Protein AF-A0A098CIS7-F1 (afdb_monomer)

Secondary structure (DSSP, 8-state):
-HHHHHH-GGGGGGS--PPPHHHHHHHHHHHHHHHHHT--GGG---EEEES-SHHHHHHT-TTSEETTEES-SEEEEHHHHHHHHHHTT--GGGSPP---S-STTT---HHHHGGGSTTHHHHHHHHHHHHHHHSSPPSSS--GGG-SS-SS----EEEETTTEEE-

pLDDT: mean 80.03, std 13.07, range [48.47, 96.31]

Sequence (167 aa):
VDFAEKHYPDILPMVSSTRSPQQCLGALAKTYLPEKMQLDPAKIRVISIMPCTAKKQEAARAELGRDGVPDVDVVLTIREFARLLRREGVDLCALEPSTFDNPLMTEYTGAGAIFGTSGGVMEAAIRTLYFVANGRELEGIEVAAVRGFANVREATIEVGGSVGTLH

Mean predicted aligned error: 10.22 Å

Solvent-accessible surface area (backbone atoms only — not comparable to full-atom values): 10356 Å² total; per-residue (Å²): 104,70,64,37,67,75,76,38,56,86,52,51,88,74,50,75,89,70,69,53,71,69,52,49,50,18,44,39,56,56,48,55,45,20,65,76,68,75,44,65,46,91,76,61,80,41,74,44,81,33,95,52,72,67,56,45,58,57,38,67,37,81,87,45,41,58,97,91,41,50,27,36,71,41,64,38,38,55,68,55,50,56,50,50,35,55,72,73,70,50,57,77,89,78,53,77,92,75,79,76,96,51,77,76,91,63,81,71,52,79,48,61,71,34,50,87,42,81,45,22,57,60,52,34,52,51,47,53,52,31,24,72,57,63,79,44,80,73,85,74,96,64,73,58,56,49,55,74,88,67,95,74,74,71,57,76,44,82,55,45,70,96,73,37,68,49,109

Foldseek 3Di:
DVCCVVPPVVCVVVDDPDDDPLLVLLQCQLPVVCVVVVHDSVPDAAEAEDQDPVVQVVQVDQVSDPPSGHSHHYYHYPVRVVVVCVVVVHDPVPDDDDDDPDPPPPDDDPLRVCPPDQQSVVVSVLQVLLCVQPVDGDPDDDPVQRDDDDPDTDGWDQSDHPPGIDD

Radius of gyration: 19.17 Å; Cα contacts (8 Å, |Δi|>4): 152; chains: 1; bounding box: 50×39×46 Å

Nearest PDB structures (foldseek):
  1hfe-assembly1_L  TM=9.530E-01  e=4.066E-14  Nitratidesulfovibrio vulgaris str. Hildenborough
  8bj8-assembly1_A  TM=9.498E-01  e=1.088E-13  Desulfovibrio desulfuricans
  6gm3-assembly1_A  TM=9.647E-01  e=3.524E-12  Clostridium pasteurianum
  7qhf-assembly1_A  TM=9.622E-01  e=5.956E-12  Clostridium pasteurianum
  8zqd-assembly1_B  TM=9.414E-01  e=4.834E-10  Clostridium beijerinckii

Structure (mmCIF, N/CA/C/O backbone):
data_AF-A0A098CIS7-F1
#
_entry.id   AF-A0A098CIS7-F1
#
loop_
_atom_site.group_PDB
_atom_site.id
_atom_site.type_symbol
_atom_site.label_atom_id
_atom_site.label_alt_id
_atom_site.label_comp_id
_atom_site.label_asym_id
_atom_site.label_entity_id
_atom_site.label_seq_id
_atom_site.pdbx_PDB_ins_code
_atom_site.Cartn_x
_atom_site.Cartn_y
_atom_site.Cartn_z
_atom_site.occupancy
_atom_site.B_iso_or_equiv
_atom_site.auth_seq_id
_atom_site.auth_comp_id
_atom_site.auth_asym_id
_atom_site.auth_atom_id
_atom_site.pdbx_PDB_model_num
ATOM 1 N N . VAL A 1 1 ? 3.689 -12.479 -6.007 1.00 71.12 1 VAL A N 1
ATOM 2 C CA . VAL A 1 1 ? 4.821 -12.863 -5.138 1.00 71.12 1 VAL A CA 1
ATOM 3 C C . VAL A 1 1 ? 4.660 -14.305 -4.682 1.00 71.12 1 VAL A C 1
ATOM 5 O O . VAL A 1 1 ? 5.452 -15.111 -5.133 1.00 71.12 1 VAL A O 1
ATOM 8 N N . ASP A 1 2 ? 3.576 -14.673 -3.987 1.00 77.94 2 ASP A N 1
ATOM 9 C CA . ASP A 1 2 ? 3.306 -16.066 -3.561 1.00 77.94 2 ASP A CA 1
ATOM 10 C C . ASP A 1 2 ? 3.490 -17.143 -4.646 1.00 77.94 2 ASP A C 1
ATOM 12 O O . ASP A 1 2 ? 4.008 -18.221 -4.374 1.00 77.94 2 ASP A O 1
ATOM 16 N N . PHE A 1 3 ? 3.063 -16.874 -5.884 1.00 79.88 3 PHE A N 1
ATOM 17 C CA . PHE A 1 3 ? 3.262 -17.808 -6.996 1.00 79.88 3 PHE A CA 1
ATOM 18 C C . PHE A 1 3 ? 4.748 -18.023 -7.318 1.00 79.88 3 PHE A C 1
ATOM 20 O O . PHE A 1 3 ? 5.171 -19.159 -7.501 1.00 79.88 3 PHE A O 1
ATOM 27 N N . ALA A 1 4 ? 5.541 -16.947 -7.345 1.00 80.12 4 ALA A N 1
ATOM 28 C CA . ALA A 1 4 ? 6.983 -17.029 -7.556 1.00 80.12 4 ALA A CA 1
ATOM 29 C C . ALA A 1 4 ? 7.659 -17.754 -6.384 1.00 80.12 4 ALA A C 1
ATOM 31 O O . ALA A 1 4 ? 8.406 -18.692 -6.611 1.00 80.12 4 ALA A O 1
ATOM 32 N N . GLU A 1 5 ? 7.310 -17.422 -5.137 1.00 81.38 5 GLU A N 1
ATOM 33 C CA . GLU A 1 5 ? 7.868 -18.087 -3.949 1.00 81.38 5 GLU A CA 1
ATOM 34 C C . GLU A 1 5 ? 7.625 -19.605 -3.947 1.00 81.38 5 GLU A C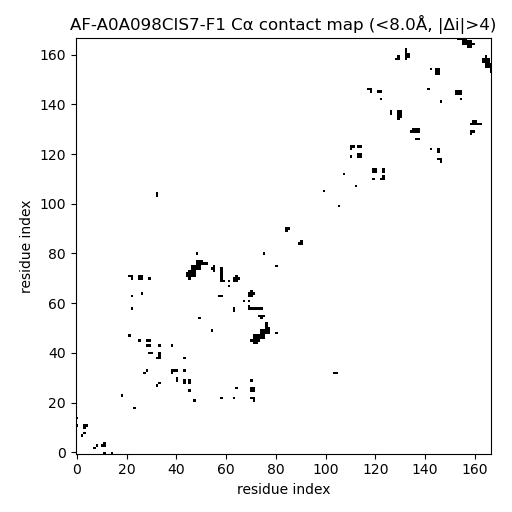 1
ATOM 36 O O . GLU A 1 5 ? 8.498 -20.367 -3.541 1.00 81.38 5 GLU A O 1
ATOM 41 N N . LYS A 1 6 ? 6.450 -20.054 -4.407 1.00 82.69 6 LYS A N 1
ATOM 42 C CA . LYS A 1 6 ? 6.068 -21.476 -4.388 1.00 82.69 6 LYS A CA 1
ATOM 43 C C . LYS A 1 6 ? 6.516 -22.263 -5.613 1.00 82.69 6 LYS A C 1
ATOM 45 O O . LYS A 1 6 ? 6.779 -23.455 -5.490 1.00 82.69 6 LYS A O 1
ATOM 50 N N . HIS A 1 7 ? 6.531 -21.636 -6.787 1.00 83.94 7 HIS A N 1
ATOM 51 C CA . HIS A 1 7 ? 6.693 -22.347 -8.058 1.00 83.94 7 HIS A CA 1
ATOM 52 C C . HIS A 1 7 ? 7.951 -21.951 -8.833 1.00 83.94 7 HIS A C 1
ATOM 54 O O . HIS A 1 7 ? 8.410 -22.743 -9.648 1.00 83.94 7 HIS A O 1
ATOM 60 N N . TYR A 1 8 ? 8.513 -20.765 -8.583 1.00 86.94 8 TYR A N 1
ATOM 61 C CA . TYR A 1 8 ? 9.672 -20.228 -9.305 1.00 86.94 8 TYR A CA 1
ATOM 62 C C . TYR A 1 8 ? 10.572 -19.399 -8.367 1.00 86.94 8 TYR A C 1
ATOM 64 O O . TYR A 1 8 ? 10.695 -18.185 -8.537 1.00 86.94 8 TYR A O 1
ATOM 72 N N . PRO A 1 9 ? 11.186 -20.006 -7.337 1.00 86.56 9 PRO A N 1
ATOM 73 C CA . PRO A 1 9 ? 11.989 -19.265 -6.362 1.00 86.56 9 PRO A CA 1
ATOM 74 C C . PRO A 1 9 ? 13.190 -18.551 -7.005 1.00 86.56 9 PRO A C 1
ATOM 76 O O . PRO A 1 9 ? 13.596 -17.487 -6.543 1.00 86.56 9 PRO A O 1
ATOM 79 N N . ASP A 1 10 ? 13.697 -19.077 -8.121 1.00 89.12 10 ASP A N 1
ATOM 80 C CA . ASP A 1 10 ? 14.848 -18.530 -8.846 1.00 89.12 10 ASP A CA 1
ATOM 81 C C . ASP A 1 10 ? 14.593 -17.130 -9.432 1.00 89.1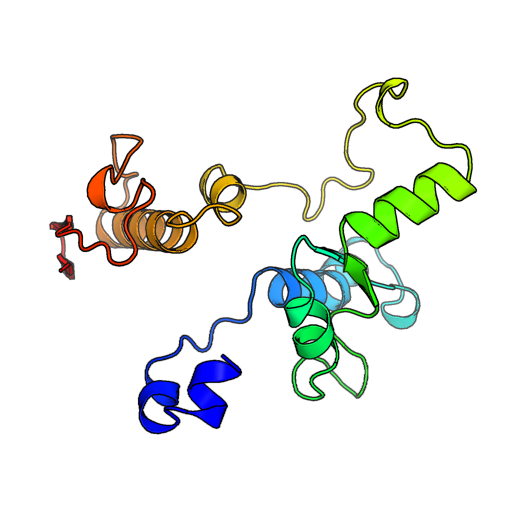2 10 ASP A C 1
ATOM 83 O O . ASP A 1 10 ? 15.542 -16.384 -9.666 1.00 89.12 10 ASP A O 1
ATOM 87 N N . ILE A 1 11 ? 13.326 -16.736 -9.639 1.00 86.31 11 ILE A N 1
ATOM 88 C CA . ILE A 1 11 ? 12.978 -15.388 -10.124 1.00 86.31 11 ILE A CA 1
ATOM 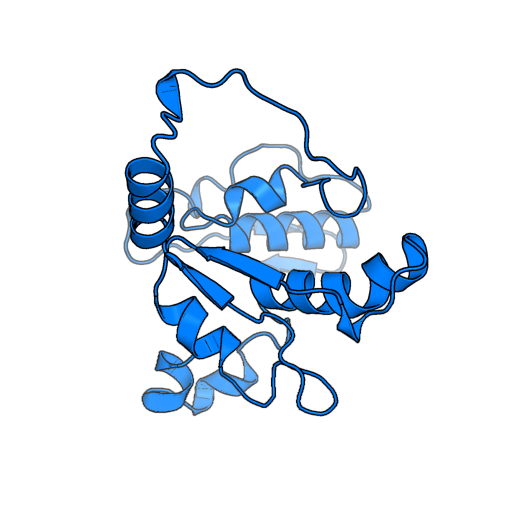89 C C . ILE A 1 11 ? 12.775 -14.375 -8.990 1.00 86.31 11 ILE A C 1
ATOM 91 O O . ILE A 1 11 ? 12.601 -13.190 -9.268 1.00 86.31 11 ILE A O 1
ATOM 95 N N . LEU A 1 12 ? 12.800 -14.792 -7.717 1.00 82.38 12 LEU A N 1
ATOM 96 C CA . LEU A 1 12 ? 12.621 -13.879 -6.578 1.00 82.38 12 LEU A CA 1
ATOM 97 C C . LEU A 1 12 ? 13.632 -12.723 -6.550 1.00 82.38 12 LEU A C 1
ATOM 99 O O . LEU A 1 12 ? 13.193 -11.604 -6.286 1.00 82.38 12 LEU A O 1
ATOM 103 N N . PRO A 1 13 ? 14.927 -12.914 -6.882 1.00 87.31 13 PRO A N 1
ATOM 104 C CA . PRO A 1 13 ? 15.873 -11.801 -6.972 1.00 87.31 13 PRO A CA 1
ATOM 105 C C . PRO A 1 13 ? 15.513 -10.757 -8.041 1.00 87.31 13 PRO A C 1
ATOM 107 O O . PRO A 1 13 ? 16.004 -9.635 -7.980 1.00 87.31 13 PRO A O 1
ATOM 110 N N . MET A 1 14 ? 14.671 -11.112 -9.020 1.00 83.75 14 MET A N 1
ATOM 111 C CA . MET A 1 14 ? 14.197 -10.212 -10.080 1.00 83.75 14 MET A CA 1
ATOM 112 C C . MET A 1 14 ? 12.899 -9.485 -9.697 1.00 83.75 14 MET A C 1
ATOM 114 O O . MET A 1 14 ? 12.483 -8.552 -10.384 1.00 83.75 14 MET A O 1
ATOM 118 N N . VAL A 1 15 ? 12.231 -9.901 -8.616 1.00 79.94 15 VAL A N 1
ATOM 119 C CA . VAL A 1 15 ? 11.037 -9.219 -8.111 1.00 79.94 15 VAL A CA 1
ATOM 120 C C . VAL A 1 15 ? 11.477 -7.946 -7.397 1.00 79.94 15 VAL A C 1
ATOM 122 O O . VAL A 1 15 ? 12.344 -7.980 -6.528 1.00 79.94 15 VAL A O 1
ATOM 125 N N . SER A 1 16 ? 10.859 -6.815 -7.748 1.00 79.94 16 SER A N 1
ATOM 126 C CA . SER A 1 16 ? 11.162 -5.536 -7.102 1.00 79.94 16 SER A CA 1
ATOM 127 C C . SER A 1 16 ? 11.040 -5.633 -5.578 1.00 79.94 16 SER A C 1
ATOM 129 O O . SER A 1 16 ? 10.053 -6.151 -5.053 1.00 79.94 16 SER A O 1
ATOM 131 N N . SER A 1 17 ? 12.022 -5.069 -4.871 1.00 76.81 17 SER A N 1
ATOM 132 C CA . SER A 1 17 ? 11.992 -4.904 -3.414 1.00 76.81 17 SER A CA 1
ATOM 133 C C . SER A 1 17 ? 10.982 -3.845 -2.958 1.00 76.81 17 SER A C 1
ATOM 135 O O . SER A 1 17 ? 10.703 -3.721 -1.763 1.00 76.81 17 SER A O 1
ATOM 137 N N . THR A 1 18 ? 10.423 -3.069 -3.894 1.00 79.12 18 THR A N 1
ATOM 138 C CA . THR A 1 18 ? 9.392 -2.075 -3.608 1.00 79.12 18 THR A CA 1
ATOM 139 C C . THR A 1 18 ? 8.144 -2.753 -3.056 1.00 79.12 18 THR A C 1
ATOM 141 O O . THR A 1 18 ? 7.534 -3.617 -3.689 1.00 79.12 18 THR A O 1
ATOM 144 N N . ARG A 1 19 ? 7.732 -2.315 -1.864 1.00 82.38 19 ARG A N 1
ATOM 145 C CA . ARG A 1 19 ? 6.479 -2.742 -1.239 1.00 82.38 19 ARG A CA 1
ATOM 146 C C . ARG A 1 19 ? 5.286 -2.356 -2.118 1.00 82.38 19 ARG A C 1
ATOM 148 O O . ARG A 1 19 ? 5.330 -1.378 -2.862 1.00 82.38 19 ARG A O 1
ATOM 155 N N . SER A 1 20 ? 4.192 -3.111 -2.031 1.00 86.50 20 SER A N 1
ATOM 156 C CA . SER A 1 20 ? 2.999 -2.778 -2.815 1.00 86.50 20 SER A CA 1
ATOM 157 C C . SER A 1 20 ? 2.368 -1.454 -2.357 1.00 86.50 20 SER A C 1
ATOM 159 O O . SER A 1 20 ? 2.562 -1.064 -1.204 1.00 86.50 20 SER A O 1
ATOM 161 N N . PRO A 1 21 ? 1.546 -0.786 -3.193 1.00 86.00 21 PRO A N 1
ATOM 162 C CA . PRO A 1 21 ? 0.907 0.479 -2.821 1.00 86.00 21 PRO A CA 1
ATOM 163 C C . PRO A 1 21 ? 0.137 0.422 -1.496 1.00 86.00 21 PRO A C 1
ATOM 165 O O . PRO A 1 21 ? 0.212 1.356 -0.706 1.00 86.00 21 PRO A O 1
ATOM 168 N N . GLN A 1 22 ? -0.531 -0.705 -1.210 1.00 90.25 22 GLN A N 1
ATOM 169 C CA . GLN A 1 22 ? -1.197 -0.938 0.076 1.00 90.25 22 GLN A CA 1
ATOM 170 C C . GLN A 1 22 ? -0.214 -0.817 1.248 1.00 90.25 22 GLN A C 1
ATOM 172 O O . GLN A 1 22 ? -0.517 -0.166 2.242 1.00 90.25 22 GLN A O 1
ATOM 177 N N . GLN A 1 23 ? 0.941 -1.471 1.136 1.00 91.44 23 GLN A N 1
ATOM 178 C CA . GLN A 1 23 ? 1.929 -1.533 2.209 1.00 91.44 23 GLN A CA 1
ATOM 179 C C . GLN A 1 23 ? 2.717 -0.231 2.338 1.00 91.44 23 GLN A C 1
ATOM 181 O O . GLN A 1 23 ? 2.988 0.206 3.450 1.00 91.44 23 GLN A O 1
ATOM 186 N N . CYS A 1 24 ? 3.031 0.431 1.221 1.00 90.94 24 CYS A N 1
ATOM 187 C CA . CYS A 1 24 ? 3.608 1.775 1.240 1.00 90.94 24 CYS A CA 1
ATOM 188 C C . CYS A 1 24 ? 2.676 2.764 1.948 1.00 90.94 24 CYS A C 1
ATOM 190 O O . CYS A 1 24 ? 3.110 3.481 2.848 1.00 90.94 24 CYS A O 1
ATOM 192 N N . LEU A 1 25 ? 1.388 2.770 1.586 1.00 90.06 25 LEU A N 1
ATOM 193 C CA . LEU A 1 25 ? 0.405 3.653 2.206 1.00 90.06 25 LEU A CA 1
ATOM 194 C C . LEU A 1 25 ? 0.205 3.322 3.690 1.00 90.06 25 LEU A C 1
ATOM 196 O O . LEU A 1 25 ? 0.206 4.235 4.508 1.00 90.06 25 LEU A O 1
ATOM 200 N N . GLY A 1 26 ? 0.087 2.039 4.048 1.00 91.69 26 GLY A N 1
ATOM 201 C CA . GLY A 1 26 ? -0.041 1.605 5.443 1.00 91.69 26 GLY A CA 1
ATOM 202 C C . GLY A 1 26 ? 1.145 2.036 6.306 1.00 91.69 26 GLY A C 1
ATOM 203 O O . GLY A 1 26 ? 0.959 2.627 7.370 1.00 91.69 26 GLY A O 1
ATOM 204 N N . ALA A 1 27 ? 2.368 1.857 5.799 1.00 91.88 27 ALA A N 1
ATOM 205 C CA . ALA A 1 27 ? 3.575 2.291 6.492 1.00 91.88 27 ALA A CA 1
ATOM 206 C C . ALA A 1 27 ? 3.598 3.813 6.711 1.00 91.88 27 ALA A C 1
ATOM 208 O O . ALA A 1 27 ? 3.908 4.267 7.813 1.00 91.88 27 ALA A O 1
ATOM 209 N N . LEU A 1 28 ? 3.229 4.605 5.697 1.00 90.56 28 LEU A N 1
ATOM 210 C CA . LEU A 1 28 ? 3.137 6.065 5.807 1.00 90.56 28 LEU A CA 1
ATOM 211 C C . LEU A 1 28 ? 2.026 6.503 6.769 1.00 90.56 28 LEU A C 1
ATOM 213 O O . LEU A 1 28 ? 2.242 7.407 7.576 1.00 90.56 28 LEU A O 1
ATOM 217 N N . ALA A 1 29 ? 0.873 5.836 6.743 1.00 90.75 29 ALA A N 1
ATOM 218 C CA . ALA A 1 29 ? -0.267 6.150 7.599 1.00 90.75 29 ALA A CA 1
ATOM 219 C C . ALA A 1 29 ? 0.038 5.924 9.086 1.00 90.75 29 ALA A C 1
ATOM 221 O O . ALA A 1 29 ? -0.576 6.564 9.932 1.00 90.75 29 ALA A O 1
ATOM 222 N N . LYS A 1 30 ? 0.999 5.052 9.414 1.00 91.06 30 LYS A N 1
ATOM 223 C CA . LYS A 1 30 ? 1.419 4.783 10.797 1.00 91.06 30 LYS A CA 1
ATOM 224 C C . LYS A 1 30 ? 2.674 5.526 11.248 1.00 91.06 30 LYS A C 1
ATOM 226 O O . LYS A 1 30 ? 2.974 5.499 12.436 1.00 91.06 30 LYS A O 1
ATOM 231 N N . THR A 1 31 ? 3.391 6.210 10.353 1.00 90.38 31 THR A N 1
ATOM 232 C CA . THR A 1 31 ? 4.531 7.056 10.754 1.00 90.38 31 THR A CA 1
ATOM 233 C C . THR A 1 31 ? 4.419 8.505 10.343 1.00 90.38 31 THR A C 1
ATOM 235 O O . THR A 1 31 ? 4.494 9.377 11.197 1.00 90.38 31 THR A O 1
ATOM 238 N N . TYR A 1 32 ? 4.209 8.780 9.061 1.00 89.81 32 TYR A N 1
ATOM 239 C CA . TYR A 1 32 ? 4.168 10.152 8.565 1.00 89.81 32 TYR A CA 1
ATOM 240 C C . TYR A 1 32 ? 2.896 10.879 9.015 1.00 89.81 32 TYR A C 1
ATOM 242 O O . TYR A 1 32 ? 2.950 12.002 9.511 1.00 89.81 32 TYR A O 1
ATOM 250 N N . LEU A 1 33 ? 1.741 10.228 8.865 1.00 88.25 33 LEU A N 1
ATOM 251 C CA . LEU A 1 33 ? 0.452 10.818 9.214 1.00 88.25 33 LEU A CA 1
ATOM 252 C C . LEU A 1 33 ? 0.329 11.191 10.706 1.00 88.25 33 LEU A C 1
ATOM 254 O O . LEU A 1 33 ? -0.027 12.340 10.974 1.00 88.25 33 LEU A O 1
ATOM 258 N N . PRO A 1 34 ? 0.641 10.308 11.681 1.00 90.44 34 PRO A N 1
ATOM 259 C CA . PRO A 1 34 ? 0.556 10.667 13.096 1.00 90.44 34 PRO A CA 1
ATOM 260 C C . PRO A 1 34 ? 1.508 11.797 13.472 1.00 90.44 34 PRO A C 1
ATOM 262 O O . PRO A 1 34 ? 1.113 12.679 14.228 1.00 90.44 34 PRO A O 1
ATOM 265 N N . GLU A 1 35 ? 2.719 11.822 12.910 1.00 90.44 35 GLU A N 1
ATOM 266 C CA . GLU A 1 35 ? 3.672 12.912 13.132 1.00 90.44 35 GLU A CA 1
ATOM 267 C C . GLU A 1 35 ? 3.091 14.255 12.666 1.00 90.44 35 GLU A C 1
ATOM 269 O O . GLU A 1 35 ? 3.104 15.238 13.407 1.00 90.44 35 GLU A O 1
ATOM 274 N N . LYS A 1 36 ? 2.517 14.297 11.457 1.00 88.88 36 LYS A N 1
ATOM 275 C CA . LYS A 1 36 ? 1.935 15.524 10.893 1.00 88.88 36 LYS A CA 1
ATOM 276 C C . LYS A 1 36 ? 0.654 15.968 11.586 1.00 88.88 36 LYS A C 1
ATOM 278 O O . LYS A 1 36 ? 0.422 17.168 11.700 1.00 88.88 36 LYS A O 1
ATOM 283 N N . MET A 1 37 ? -0.162 15.025 12.044 1.00 87.69 37 MET A N 1
ATOM 284 C CA . MET A 1 37 ? -1.432 15.309 12.714 1.00 87.69 37 MET A CA 1
ATOM 285 C C . MET A 1 37 ? -1.312 15.411 14.238 1.00 87.69 37 MET A C 1
ATOM 287 O O . MET A 1 37 ? -2.319 15.655 14.898 1.00 87.69 37 MET A O 1
ATOM 291 N N . GLN A 1 38 ? -0.114 15.213 14.800 1.00 91.38 38 GLN A N 1
ATOM 292 C CA . GLN A 1 38 ? 0.125 15.149 16.247 1.00 91.38 38 GLN A CA 1
ATOM 293 C C . GLN A 1 38 ? -0.766 14.102 16.941 1.00 91.38 38 GLN A C 1
ATOM 295 O O . GLN A 1 38 ? -1.298 14.318 18.030 1.00 91.38 38 GLN A O 1
ATOM 300 N N . LEU A 1 39 ? -0.945 12.954 16.283 1.00 89.44 39 LEU A N 1
ATOM 301 C CA . LEU A 1 39 ? -1.706 11.820 16.797 1.00 89.44 39 LEU A CA 1
ATOM 302 C C . LEU A 1 39 ? -0.766 10.765 17.368 1.00 89.44 39 LEU A C 1
ATOM 304 O O . LEU A 1 39 ? 0.346 10.565 16.888 1.00 89.44 39 LEU A O 1
ATOM 308 N N . ASP A 1 40 ? -1.258 10.039 18.364 1.00 90.94 40 ASP A N 1
ATOM 309 C CA . ASP A 1 40 ? -0.600 8.837 18.861 1.00 90.94 40 ASP A CA 1
ATOM 310 C C . ASP A 1 40 ? -0.690 7.720 17.798 1.00 90.94 40 ASP A C 1
ATOM 312 O O . ASP A 1 40 ? -1.808 7.293 17.476 1.00 90.94 40 ASP A O 1
ATOM 316 N N . PRO A 1 41 ? 0.441 7.216 17.256 1.00 87.62 41 PRO A N 1
ATOM 317 C CA . PRO A 1 41 ? 0.439 6.136 16.271 1.00 87.62 41 PRO A CA 1
ATOM 318 C C . PRO A 1 41 ? -0.297 4.880 16.748 1.00 87.62 41 PRO A C 1
ATOM 320 O O . PRO A 1 41 ? -0.916 4.194 15.936 1.00 87.62 41 PRO A O 1
ATOM 323 N N . ALA A 1 42 ? -0.294 4.594 18.057 1.00 89.00 42 ALA A N 1
ATOM 324 C CA . ALA A 1 42 ? -0.975 3.430 18.627 1.00 89.00 42 ALA A CA 1
ATOM 325 C C . ALA A 1 42 ? -2.507 3.517 18.514 1.00 89.00 42 ALA A C 1
ATOM 327 O O . ALA A 1 42 ? -3.202 2.506 18.627 1.00 89.00 42 ALA A O 1
ATOM 328 N N . LYS A 1 43 ? -3.046 4.718 18.269 1.00 90.38 43 LYS A N 1
ATOM 329 C CA . LYS A 1 43 ? -4.479 4.961 18.061 1.00 90.38 43 LYS A CA 1
ATOM 330 C C . LYS A 1 43 ? -4.885 4.922 16.589 1.00 90.38 43 LYS A C 1
ATOM 332 O O . LYS A 1 43 ? -6.07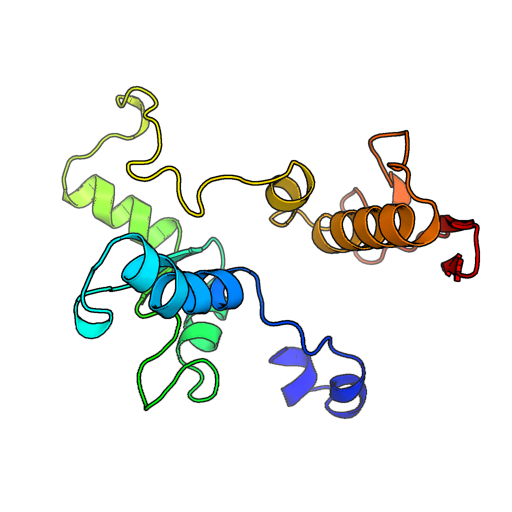4 5.031 16.294 1.00 90.38 43 LYS A O 1
ATOM 337 N N . ILE A 1 44 ? -3.935 4.769 15.666 1.00 91.19 44 ILE A N 1
ATOM 338 C CA . ILE A 1 44 ? -4.221 4.703 14.233 1.00 91.19 44 ILE A CA 1
ATOM 339 C C . ILE A 1 44 ? -4.457 3.256 13.820 1.00 91.19 44 ILE A C 1
ATOM 341 O O . ILE A 1 44 ? -3.621 2.376 14.027 1.00 91.19 44 ILE A O 1
ATOM 345 N N . ARG A 1 45 ? -5.595 3.032 13.161 1.00 93.62 45 ARG A N 1
ATOM 346 C CA . ARG A 1 45 ? -5.938 1.752 12.549 1.00 93.62 45 ARG A CA 1
ATOM 347 C C . ARG A 1 45 ? -6.157 1.933 11.053 1.00 93.62 45 ARG A C 1
ATOM 349 O O . ARG A 1 45 ? -7.009 2.711 10.636 1.00 93.62 45 ARG A O 1
ATOM 356 N N . VAL A 1 46 ? -5.391 1.202 10.254 1.00 94.06 46 VAL A N 1
ATOM 357 C CA . VAL A 1 46 ? -5.410 1.262 8.793 1.00 94.06 46 VAL A CA 1
ATOM 358 C C . VAL A 1 46 ? -6.306 0.151 8.258 1.00 94.06 46 VAL A C 1
ATOM 360 O O . VAL A 1 46 ? -5.998 -1.037 8.380 1.00 94.06 46 VAL A O 1
ATOM 363 N N . ILE A 1 47 ? -7.419 0.548 7.643 1.00 94.94 47 ILE A N 1
ATOM 364 C CA . ILE A 1 47 ? -8.357 -0.357 6.979 1.00 94.94 47 ILE A CA 1
ATOM 365 C C . ILE A 1 47 ? -8.224 -0.154 5.473 1.00 94.94 47 ILE A C 1
ATOM 367 O O . ILE A 1 47 ? -8.509 0.915 4.944 1.00 94.94 47 ILE A O 1
ATOM 371 N N . SER A 1 48 ? -7.793 -1.199 4.781 1.00 94.31 48 SER A N 1
ATOM 372 C CA . SER A 1 48 ? -7.579 -1.201 3.340 1.00 94.31 48 SER A CA 1
ATOM 373 C C . SER A 1 48 ? -8.764 -1.852 2.625 1.00 94.31 48 SER A C 1
ATOM 375 O O . SER A 1 48 ? -9.162 -2.967 2.969 1.00 94.31 48 SER A O 1
ATOM 377 N N . ILE A 1 49 ? -9.333 -1.181 1.622 1.00 93.56 49 ILE A N 1
ATOM 378 C CA . ILE A 1 49 ? -10.424 -1.719 0.796 1.00 93.56 49 ILE A CA 1
ATOM 379 C C . ILE A 1 49 ? -9.845 -2.145 -0.552 1.00 93.56 49 ILE A C 1
ATOM 381 O O . ILE A 1 49 ? -9.312 -1.324 -1.292 1.00 93.56 49 ILE A O 1
ATOM 385 N N . MET A 1 50 ? -9.939 -3.434 -0.877 1.00 91.75 50 MET A N 1
ATOM 386 C CA . MET A 1 50 ? -9.220 -4.032 -2.002 1.00 91.75 50 MET A CA 1
ATOM 387 C C . MET A 1 50 ? -10.124 -4.885 -2.905 1.00 91.75 50 MET A C 1
ATOM 389 O O . MET A 1 50 ? -11.027 -5.575 -2.428 1.00 91.75 50 MET A O 1
ATOM 393 N N . PRO A 1 51 ? -9.872 -4.933 -4.223 1.00 87.00 51 PRO A N 1
ATOM 394 C CA . PRO A 1 51 ? -10.606 -5.810 -5.139 1.00 87.00 51 PRO A CA 1
ATOM 395 C C . PRO A 1 51 ? -10.116 -7.272 -5.115 1.00 87.00 51 PRO A C 1
ATOM 397 O O . PRO A 1 51 ? -10.692 -8.120 -5.790 1.00 87.00 51 PRO A O 1
ATOM 400 N N . CYS A 1 52 ? -9.068 -7.593 -4.347 1.00 83.75 52 CYS A N 1
ATOM 401 C CA . CYS A 1 52 ? -8.410 -8.901 -4.338 1.00 83.75 52 CYS A CA 1
ATOM 402 C C . CYS A 1 52 ? -8.266 -9.464 -2.917 1.00 83.75 52 CYS A C 1
ATOM 404 O O . CYS A 1 52 ? -7.983 -8.732 -1.969 1.00 83.75 52 CYS A O 1
ATOM 406 N N . THR A 1 53 ? -8.412 -10.781 -2.766 1.00 87.06 53 THR A N 1
ATOM 407 C CA . THR A 1 53 ? -8.227 -11.480 -1.485 1.00 87.06 53 THR A CA 1
ATOM 408 C C . THR A 1 53 ? -6.760 -11.683 -1.117 1.00 87.06 53 THR A C 1
ATOM 410 O O . THR A 1 53 ? -6.452 -11.719 0.070 1.00 87.06 53 THR A O 1
ATOM 413 N N . ALA A 1 54 ? -5.846 -11.744 -2.094 1.00 87.19 54 ALA A N 1
ATOM 414 C CA . ALA A 1 54 ? -4.408 -11.913 -1.849 1.00 87.19 54 ALA A CA 1
ATOM 415 C C . ALA A 1 54 ? -3.835 -10.808 -0.943 1.00 87.19 54 ALA A C 1
ATOM 417 O O . ALA A 1 54 ? -2.930 -11.047 -0.149 1.00 87.19 54 ALA A O 1
ATOM 418 N N . LYS A 1 55 ? -4.427 -9.607 -0.985 1.00 88.94 55 LYS A N 1
ATOM 419 C CA . LYS A 1 55 ? -4.045 -8.485 -0.121 1.00 88.94 55 LYS A CA 1
ATOM 420 C C . LYS A 1 55 ? -4.259 -8.743 1.369 1.00 88.94 55 LYS A C 1
ATOM 422 O O . LYS A 1 55 ? -3.535 -8.162 2.172 1.00 88.94 55 LYS A O 1
ATOM 427 N N . LYS A 1 56 ? -5.189 -9.631 1.746 1.00 92.38 56 LYS A N 1
ATOM 428 C CA . LYS A 1 56 ? -5.354 -10.075 3.141 1.00 92.38 56 LYS A CA 1
ATOM 429 C C . LYS A 1 56 ? -4.136 -10.872 3.611 1.00 92.38 56 LYS A C 1
ATOM 431 O O . LYS A 1 56 ? -3.658 -10.641 4.712 1.00 92.38 56 LYS A O 1
ATOM 436 N N . GLN A 1 57 ? -3.625 -11.776 2.771 1.00 90.12 57 GLN A N 1
ATOM 437 C CA . GLN A 1 57 ? -2.423 -12.556 3.084 1.00 90.12 57 GLN A CA 1
ATOM 438 C C . GLN A 1 57 ? -1.190 -11.657 3.140 1.00 90.12 57 GLN A C 1
ATOM 440 O O . GLN A 1 57 ? -0.395 -11.778 4.061 1.00 90.12 57 GLN A O 1
ATOM 445 N N . GLU A 1 58 ? -1.076 -10.705 2.211 1.00 89.62 58 GLU A N 1
ATOM 446 C CA . GLU A 1 58 ? 0.002 -9.715 2.236 1.00 89.62 58 GLU A CA 1
ATOM 447 C C . GLU A 1 58 ? -0.014 -8.875 3.524 1.00 89.62 58 GLU A C 1
ATOM 449 O O . GLU A 1 58 ? 1.034 -8.666 4.114 1.00 89.62 58 GLU A O 1
ATOM 454 N N . ALA A 1 59 ? -1.176 -8.418 4.000 1.00 91.56 59 ALA A N 1
ATOM 455 C CA . ALA A 1 59 ? -1.270 -7.669 5.261 1.00 91.56 59 ALA A CA 1
ATOM 456 C C . ALA A 1 59 ? -0.957 -8.508 6.514 1.00 91.56 59 ALA A C 1
ATOM 458 O O . ALA A 1 59 ? -0.601 -7.948 7.543 1.00 91.56 59 ALA A O 1
ATOM 459 N N . ALA A 1 60 ? -1.081 -9.835 6.432 1.00 91.19 60 ALA A N 1
ATOM 460 C CA . ALA A 1 60 ? -0.811 -10.748 7.541 1.00 91.19 60 ALA A CA 1
ATOM 461 C C . ALA A 1 60 ? 0.661 -11.197 7.633 1.00 91.19 60 ALA A C 1
ATOM 463 O O . ALA A 1 60 ? 1.017 -11.927 8.558 1.00 91.19 60 ALA A O 1
ATOM 464 N N . ARG A 1 61 ? 1.511 -10.800 6.678 1.00 89.06 61 ARG A N 1
ATOM 465 C CA . ARG A 1 61 ? 2.947 -11.111 6.678 1.00 89.06 61 ARG A CA 1
ATOM 466 C C . ARG A 1 61 ? 3.651 -10.367 7.814 1.00 89.06 61 ARG A C 1
ATOM 468 O O . ARG A 1 61 ? 3.547 -9.147 7.913 1.00 89.06 61 ARG A O 1
ATOM 475 N N . ALA A 1 62 ? 4.382 -11.097 8.655 1.00 87.81 62 ALA A N 1
ATOM 476 C CA . ALA A 1 62 ? 5.030 -10.543 9.846 1.00 87.81 62 ALA A CA 1
ATOM 477 C C . ALA A 1 62 ? 6.125 -9.517 9.505 1.00 87.81 62 ALA A C 1
ATOM 479 O O . ALA A 1 62 ? 6.377 -8.596 10.276 1.00 87.81 62 ALA A O 1
ATOM 480 N N . GLU A 1 63 ? 6.748 -9.652 8.334 1.00 88.19 63 GLU A N 1
ATOM 481 C CA . GLU A 1 63 ? 7.746 -8.725 7.804 1.00 88.19 63 GLU A CA 1
ATOM 482 C C . GLU A 1 63 ? 7.155 -7.391 7.302 1.00 88.19 63 GLU A C 1
ATOM 484 O O . GLU A 1 63 ? 7.894 -6.432 7.067 1.00 88.19 63 GLU A O 1
ATOM 489 N N . LEU A 1 64 ? 5.828 -7.305 7.142 1.00 89.31 64 LEU A N 1
ATOM 490 C CA . LEU A 1 64 ? 5.105 -6.114 6.682 1.00 89.31 64 LEU A CA 1
ATOM 491 C C . LEU A 1 64 ? 4.483 -5.353 7.863 1.00 89.31 64 LEU A C 1
ATOM 493 O O . LEU A 1 64 ? 3.273 -5.132 7.956 1.00 89.31 64 LEU A O 1
ATOM 497 N N . GLY A 1 65 ? 5.361 -4.962 8.783 1.00 88.75 65 GLY A N 1
ATOM 498 C CA . GLY A 1 65 ? 5.046 -4.201 9.983 1.00 88.75 65 GLY A CA 1
ATOM 499 C C . GLY A 1 65 ? 6.306 -3.734 10.708 1.00 88.75 65 GLY A C 1
ATOM 500 O O . GLY A 1 65 ? 7.427 -3.936 10.235 1.00 88.75 65 GLY A O 1
ATOM 501 N N . ARG A 1 66 ? 6.120 -3.098 11.865 1.00 85.50 66 ARG A N 1
ATOM 502 C CA . ARG A 1 66 ? 7.191 -2.637 12.762 1.00 85.50 66 ARG A CA 1
ATOM 503 C C . ARG A 1 66 ? 6.817 -2.941 14.202 1.00 85.50 66 ARG A C 1
ATOM 505 O O . ARG A 1 66 ? 5.673 -2.735 14.587 1.00 85.50 66 ARG A O 1
ATOM 512 N N . ASP A 1 67 ? 7.768 -3.464 14.971 1.00 86.00 67 ASP A N 1
ATOM 513 C CA . ASP A 1 67 ? 7.601 -3.759 16.402 1.00 86.00 67 ASP A CA 1
ATOM 514 C C . ASP A 1 67 ? 6.364 -4.622 16.722 1.00 86.00 67 ASP A C 1
ATOM 516 O O . ASP A 1 67 ? 5.671 -4.428 17.717 1.00 86.00 67 ASP A O 1
ATOM 520 N N . GLY A 1 68 ? 6.052 -5.577 15.836 1.00 85.06 68 GLY A N 1
ATOM 521 C CA . GLY A 1 68 ? 4.877 -6.449 15.960 1.00 85.06 68 GLY A CA 1
ATOM 522 C C . GLY A 1 68 ? 3.544 -5.797 15.571 1.00 85.06 68 GLY A C 1
ATOM 523 O O . GLY A 1 68 ? 2.506 -6.455 15.640 1.00 85.06 68 GLY A O 1
ATOM 524 N N . VAL A 1 69 ? 3.552 -4.537 15.129 1.00 89.25 69 VAL A N 1
ATOM 525 C CA . VAL A 1 69 ? 2.380 -3.828 14.607 1.00 89.25 69 VAL A CA 1
ATOM 526 C C . VAL A 1 69 ? 2.371 -3.920 13.077 1.00 89.25 69 VAL A C 1
ATOM 528 O O . VAL A 1 69 ? 3.317 -3.452 12.439 1.00 89.25 69 VAL A O 1
ATOM 531 N N . PRO A 1 70 ? 1.322 -4.486 12.455 1.00 93.12 70 PRO A N 1
ATOM 532 C CA . PRO A 1 70 ? 1.241 -4.575 10.999 1.00 93.12 70 PRO A CA 1
ATOM 533 C C . PRO A 1 70 ? 1.076 -3.184 10.377 1.00 93.12 70 PRO A C 1
ATOM 535 O O . PRO A 1 70 ? 0.396 -2.327 10.946 1.00 93.12 70 PRO A O 1
ATOM 538 N N . ASP A 1 71 ? 1.636 -2.959 9.187 1.00 94.06 71 ASP A N 1
ATOM 539 C CA . ASP A 1 71 ? 1.459 -1.690 8.462 1.00 94.06 71 ASP A CA 1
ATOM 540 C C . ASP A 1 71 ? -0.011 -1.489 8.024 1.00 94.06 71 ASP A C 1
ATOM 542 O O . ASP A 1 71 ? -0.503 -0.361 7.969 1.00 94.06 71 ASP A O 1
ATOM 546 N N . VAL A 1 72 ? -0.748 -2.583 7.782 1.00 95.62 72 VAL A N 1
ATOM 547 C CA . VAL A 1 72 ? -2.193 -2.591 7.488 1.00 95.62 72 VAL A CA 1
ATOM 548 C C . VAL A 1 72 ? -2.920 -3.532 8.440 1.00 95.62 72 VAL A C 1
ATOM 550 O O . VAL A 1 72 ? -2.659 -4.730 8.452 1.00 95.62 72 VAL A O 1
ATOM 553 N N . ASP A 1 73 ? -3.870 -3.009 9.216 1.00 95.38 73 ASP A N 1
ATOM 554 C CA . ASP A 1 73 ? -4.537 -3.779 10.272 1.00 95.38 73 ASP A CA 1
ATOM 555 C C . ASP A 1 73 ? -5.650 -4.688 9.757 1.00 95.38 73 ASP A C 1
ATOM 557 O O . ASP A 1 73 ? -5.880 -5.773 10.292 1.00 95.38 73 ASP A O 1
ATOM 561 N N . VAL A 1 74 ? -6.405 -4.215 8.764 1.00 95.94 74 VAL A N 1
ATOM 562 C CA . VAL A 1 74 ? -7.556 -4.935 8.215 1.00 95.94 74 VAL A CA 1
ATOM 563 C C . VAL A 1 74 ? -7.620 -4.713 6.717 1.00 95.94 74 VAL A C 1
ATOM 565 O O . VAL A 1 74 ? -7.487 -3.591 6.239 1.00 95.94 74 VAL A O 1
ATOM 568 N N . VAL A 1 75 ? -7.898 -5.783 5.974 1.00 96.31 75 VAL A N 1
ATOM 569 C CA . VAL A 1 75 ? -8.209 -5.700 4.546 1.00 96.31 75 VAL A CA 1
ATOM 570 C C . VAL A 1 75 ? -9.633 -6.192 4.313 1.00 96.31 75 VAL A C 1
ATOM 572 O O . VAL A 1 75 ? -9.954 -7.357 4.579 1.00 96.31 75 VAL A O 1
ATOM 575 N N . LEU A 1 76 ? -10.483 -5.312 3.793 1.00 95.44 76 LEU A N 1
ATOM 576 C CA . LEU A 1 76 ? -11.828 -5.627 3.329 1.00 95.44 76 LEU A CA 1
ATOM 577 C C . LEU A 1 76 ? -11.827 -5.758 1.812 1.00 95.44 76 LEU A C 1
ATOM 579 O O . LEU A 1 76 ? -11.266 -4.942 1.091 1.00 95.44 76 LEU A O 1
ATOM 583 N N . THR A 1 77 ? -12.500 -6.779 1.307 1.00 93.88 77 THR A N 1
ATOM 584 C CA . THR A 1 77 ? -12.837 -6.852 -0.109 1.00 93.88 77 THR A CA 1
ATOM 585 C C . THR A 1 77 ? -13.966 -5.880 -0.433 1.00 93.88 77 THR A C 1
ATOM 587 O O . THR A 1 77 ? -14.803 -5.591 0.424 1.00 93.88 77 THR A O 1
ATOM 590 N N . ILE A 1 78 ? -14.077 -5.462 -1.696 1.00 91.75 78 ILE A N 1
ATOM 591 C CA . ILE A 1 78 ? -15.221 -4.661 -2.177 1.00 91.75 78 ILE A CA 1
ATOM 592 C C . ILE A 1 78 ? -16.566 -5.309 -1.803 1.00 91.75 78 ILE A C 1
ATOM 594 O O . ILE A 1 78 ? -17.506 -4.625 -1.408 1.00 91.75 78 ILE A O 1
ATOM 598 N N . ARG A 1 79 ? -16.658 -6.646 -1.851 1.00 92.00 79 ARG A N 1
ATOM 599 C CA . ARG A 1 79 ? -17.875 -7.378 -1.462 1.00 92.00 79 ARG A CA 1
ATOM 600 C C . ARG A 1 79 ? -18.168 -7.299 0.036 1.00 92.00 79 ARG A C 1
ATOM 602 O O . ARG A 1 79 ? -19.332 -7.180 0.405 1.00 92.00 79 ARG A O 1
ATOM 609 N N . GLU A 1 80 ? -17.148 -7.401 0.887 1.00 93.94 80 GLU A N 1
ATOM 610 C CA . GLU A 1 80 ? -17.302 -7.258 2.343 1.00 93.94 80 GLU A CA 1
ATOM 611 C C . GLU A 1 80 ? -17.706 -5.827 2.704 1.00 93.94 80 GLU A C 1
ATOM 613 O O . GLU A 1 80 ? -18.654 -5.641 3.461 1.00 93.94 80 GLU A O 1
ATOM 618 N N . PHE A 1 81 ? -17.064 -4.832 2.088 1.00 94.3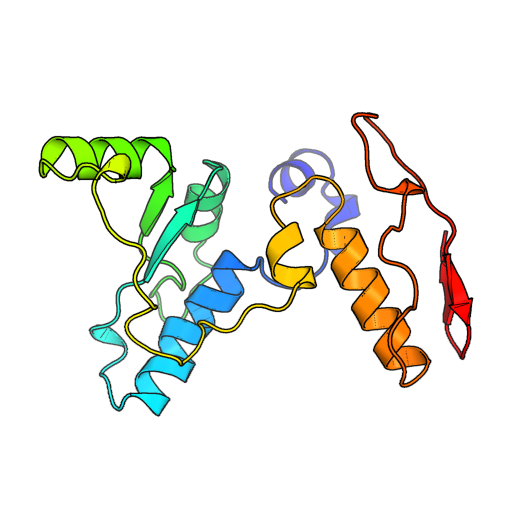1 81 PHE A N 1
ATOM 619 C CA . PHE A 1 81 ? -17.400 -3.426 2.289 1.00 94.31 81 PHE A CA 1
ATOM 620 C C . PHE A 1 81 ? -18.831 -3.105 1.829 1.00 94.31 81 PHE A C 1
ATOM 622 O O . PHE A 1 81 ? -19.615 -2.550 2.591 1.00 94.31 81 PHE A O 1
ATOM 629 N N . ALA A 1 82 ? -19.245 -3.568 0.646 1.00 91.12 82 ALA A N 1
ATOM 630 C CA . ALA A 1 82 ? -20.617 -3.383 0.167 1.00 91.12 82 ALA A CA 1
ATOM 631 C C . ALA A 1 82 ? -21.670 -4.069 1.060 1.00 91.12 82 ALA A C 1
ATOM 633 O O . ALA A 1 82 ? -22.794 -3.587 1.188 1.00 91.12 82 ALA A O 1
ATOM 634 N N . ARG A 1 83 ? -21.340 -5.215 1.676 1.00 94.38 83 ARG A N 1
ATOM 635 C CA . ARG A 1 83 ? -22.224 -5.872 2.656 1.00 94.38 83 ARG A CA 1
ATOM 636 C C . ARG A 1 83 ? -22.324 -5.073 3.951 1.00 94.38 83 ARG A C 1
ATOM 638 O O . ARG A 1 83 ? -23.423 -4.990 4.489 1.00 94.38 83 ARG A O 1
ATOM 645 N N . LEU A 1 84 ? -21.216 -4.498 4.420 1.00 95.19 84 LEU A N 1
ATOM 646 C CA . LEU A 1 84 ? -21.197 -3.618 5.586 1.00 95.19 84 LEU A CA 1
ATOM 647 C C . LEU A 1 84 ? -22.114 -2.413 5.360 1.00 95.19 84 LEU A C 1
ATOM 649 O O . LEU A 1 84 ? -23.028 -2.211 6.146 1.00 95.19 84 LEU A O 1
ATOM 653 N N . LEU A 1 85 ? -21.954 -1.697 4.245 1.00 93.94 85 LEU A N 1
ATOM 654 C CA . LEU A 1 85 ? -22.782 -0.528 3.931 1.00 93.94 85 LEU A CA 1
ATOM 655 C C . LEU A 1 85 ? -24.279 -0.857 3.896 1.00 93.94 85 LEU A C 1
ATOM 657 O O . LEU A 1 85 ? -25.068 -0.181 4.547 1.00 93.94 85 LEU A O 1
ATOM 661 N N . ARG A 1 86 ? -24.667 -1.957 3.233 1.00 93.25 86 ARG A N 1
ATOM 662 C CA . ARG A 1 86 ? -26.069 -2.410 3.225 1.00 93.25 86 ARG A CA 1
ATOM 663 C C . ARG A 1 86 ? -26.599 -2.740 4.618 1.00 93.25 86 ARG A C 1
ATOM 665 O O . ARG A 1 86 ? -27.762 -2.472 4.894 1.00 93.25 86 ARG A O 1
ATOM 672 N N . ARG A 1 87 ? -25.772 -3.338 5.481 1.00 95.69 87 ARG A N 1
ATOM 673 C CA . ARG A 1 87 ? -26.159 -3.662 6.861 1.00 95.69 87 ARG A CA 1
ATOM 674 C C . ARG A 1 87 ? -26.398 -2.399 7.687 1.00 95.69 87 ARG A C 1
ATOM 676 O O . ARG A 1 87 ? -27.330 -2.380 8.478 1.00 95.69 87 ARG A O 1
ATOM 683 N N . GLU A 1 88 ? -25.589 -1.367 7.472 1.00 96.19 88 GLU A N 1
ATOM 684 C CA . GLU A 1 88 ? -25.729 -0.067 8.138 1.00 96.19 88 GLU A CA 1
ATOM 685 C C . GLU A 1 88 ? -26.791 0.839 7.478 1.00 96.19 88 GLU A C 1
ATOM 687 O O . GLU A 1 88 ? -26.955 1.987 7.878 1.00 96.19 88 GLU A O 1
ATOM 692 N N . GLY A 1 89 ? -27.520 0.351 6.464 1.00 94.44 89 GLY A N 1
ATOM 693 C CA . GLY A 1 89 ? -28.556 1.123 5.770 1.00 94.44 89 GLY A CA 1
ATOM 694 C C . GLY A 1 89 ? -28.019 2.240 4.868 1.00 94.44 89 GLY A C 1
ATOM 695 O O . GLY A 1 89 ? -28.765 3.152 4.524 1.00 94.44 89 GLY A O 1
ATOM 696 N N . VAL A 1 90 ? -26.741 2.183 4.481 1.00 93.50 90 VAL A N 1
ATOM 697 C CA . VAL A 1 90 ? -26.099 3.185 3.622 1.00 93.50 90 VAL A CA 1
ATOM 698 C C . VAL A 1 90 ? -26.309 2.836 2.149 1.00 93.50 90 VAL A C 1
ATOM 700 O O . VAL A 1 90 ? -25.831 1.801 1.673 1.00 93.50 90 VAL A O 1
ATOM 703 N N . ASP A 1 91 ? -26.977 3.729 1.418 1.00 90.06 91 ASP A N 1
ATOM 704 C CA . ASP A 1 91 ? -27.125 3.660 -0.036 1.00 90.06 91 ASP A CA 1
ATOM 705 C C . ASP A 1 91 ? -26.113 4.579 -0.734 1.00 90.06 91 ASP A C 1
ATOM 707 O O . ASP A 1 91 ? -26.296 5.792 -0.800 1.00 90.06 91 ASP A O 1
ATOM 711 N N . LEU A 1 92 ? -25.049 3.986 -1.285 1.00 84.12 92 LEU A N 1
ATOM 712 C CA . LEU A 1 92 ? -24.018 4.716 -2.030 1.00 84.12 92 LEU A CA 1
ATOM 713 C C . LEU A 1 92 ? -24.569 5.468 -3.249 1.00 84.12 92 LEU A C 1
ATOM 715 O O . LEU A 1 92 ? -23.978 6.467 -3.640 1.00 84.12 92 LEU A O 1
ATOM 719 N N . CYS A 1 93 ? -25.657 4.995 -3.864 1.00 86.81 93 CYS A N 1
ATOM 720 C CA . CYS A 1 93 ? -26.231 5.637 -5.047 1.00 86.81 93 CYS A CA 1
ATOM 721 C C . CYS A 1 93 ? -26.988 6.926 -4.709 1.00 86.81 93 CYS A C 1
ATOM 723 O O . CYS A 1 93 ? -27.200 7.748 -5.596 1.00 86.81 93 CYS A O 1
ATOM 725 N N . ALA A 1 94 ? -27.391 7.089 -3.449 1.00 91.00 94 ALA A N 1
ATOM 726 C CA . ALA A 1 94 ? -28.105 8.261 -2.957 1.00 91.00 94 ALA A CA 1
ATOM 727 C C . ALA A 1 94 ? -27.185 9.283 -2.266 1.00 91.00 94 ALA A C 1
ATOM 729 O O . ALA A 1 94 ? -27.658 10.337 -1.846 1.00 91.00 94 ALA A O 1
ATOM 730 N N . LEU A 1 95 ? -25.893 8.972 -2.103 1.00 89.12 95 LEU A N 1
ATOM 731 C CA . LEU A 1 95 ? -24.931 9.873 -1.474 1.00 89.12 95 LEU A CA 1
ATOM 732 C C . LEU A 1 95 ? -24.359 10.864 -2.486 1.00 89.12 95 LEU A C 1
ATOM 734 O O . LEU A 1 95 ? -23.917 10.487 -3.571 1.00 89.12 95 LEU A O 1
ATOM 738 N N . GLU A 1 96 ? -24.295 12.125 -2.073 1.00 91.25 96 GLU A N 1
ATOM 739 C CA . GLU A 1 96 ? -23.556 13.147 -2.803 1.00 91.25 96 GLU A CA 1
ATOM 740 C C . GLU A 1 96 ? -22.041 12.904 -2.688 1.00 91.25 96 GLU A C 1
ATOM 742 O O . GLU A 1 96 ? -21.561 12.492 -1.623 1.00 91.25 96 GLU A O 1
ATOM 747 N N . PRO A 1 97 ? -21.260 13.171 -3.750 1.00 86.81 97 PRO A N 1
ATOM 748 C CA . PRO A 1 97 ? -19.807 13.100 -3.686 1.00 86.81 97 PRO A CA 1
ATOM 749 C C . PRO A 1 97 ? -19.250 14.022 -2.595 1.00 86.81 97 PRO A C 1
ATOM 751 O O . PRO A 1 97 ? -19.586 15.204 -2.533 1.00 86.81 97 PRO A O 1
ATOM 754 N N . SER A 1 98 ? -18.348 13.499 -1.767 1.00 83.31 98 SER A N 1
ATOM 755 C CA . SER A 1 98 ? -17.629 14.275 -0.758 1.00 83.31 98 SER A CA 1
ATOM 756 C C . SER A 1 98 ? -16.132 14.297 -1.043 1.00 83.31 98 SER A C 1
ATOM 758 O O . SER A 1 98 ? -15.589 13.445 -1.751 1.00 83.31 98 SER A O 1
ATOM 760 N N . THR A 1 99 ? -15.442 15.276 -0.467 1.00 81.69 99 THR A N 1
ATOM 761 C CA . THR A 1 99 ? -13.980 15.274 -0.411 1.00 81.69 99 THR A CA 1
ATOM 762 C C . THR A 1 99 ? -13.496 14.339 0.691 1.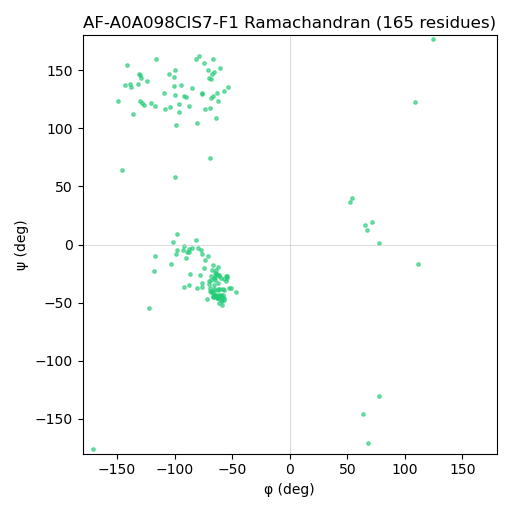00 81.69 99 THR A C 1
ATOM 764 O O . THR A 1 99 ? -14.249 13.979 1.596 1.00 81.69 99 THR A O 1
ATOM 767 N N . PHE A 1 100 ? -12.223 13.960 0.629 1.00 78.81 100 PHE A N 1
ATOM 768 C CA . PHE A 1 100 ? -11.578 13.276 1.742 1.00 78.81 100 PHE A CA 1
ATOM 769 C C . PHE A 1 100 ? -11.464 14.197 2.964 1.00 78.81 100 PHE A C 1
ATOM 771 O O . PHE A 1 100 ? -11.285 15.407 2.818 1.00 78.81 100 PHE A O 1
ATOM 778 N N . ASP A 1 101 ? -11.521 13.610 4.160 1.00 76.12 101 ASP A N 1
ATOM 779 C CA . ASP A 1 101 ? -11.519 14.354 5.428 1.00 76.12 101 ASP A CA 1
ATOM 780 C C . ASP A 1 101 ? -10.181 15.045 5.729 1.00 76.12 101 ASP A C 1
ATOM 782 O O . ASP A 1 101 ? -10.131 16.052 6.433 1.00 76.12 101 ASP A O 1
ATOM 786 N N . ASN A 1 102 ? -9.079 14.498 5.213 1.00 69.56 102 ASN A N 1
ATOM 787 C CA . ASN A 1 102 ? -7.736 15.019 5.430 1.00 69.56 102 ASN A CA 1
ATOM 788 C C . ASN A 1 102 ? -7.013 15.158 4.090 1.00 69.56 102 ASN A C 1
ATOM 790 O O . ASN A 1 102 ? -6.864 14.149 3.416 1.00 69.56 102 ASN A O 1
ATOM 794 N N . PRO A 1 103 ? -6.509 16.342 3.704 1.00 66.19 103 PRO A N 1
ATOM 795 C CA . PRO A 1 103 ? -5.769 16.495 2.452 1.00 66.19 103 PRO A CA 1
ATOM 796 C C . PRO A 1 103 ? -4.458 15.687 2.425 1.00 66.19 103 PRO A C 1
ATOM 798 O O . PRO A 1 103 ? -3.989 15.294 1.356 1.00 66.19 103 PRO A O 1
ATOM 801 N N . LEU A 1 104 ? -3.868 15.380 3.585 1.00 66.94 104 LEU A N 1
ATOM 802 C CA . LEU A 1 104 ? -2.643 14.589 3.674 1.00 66.94 104 LEU A CA 1
ATOM 803 C C . LEU A 1 104 ? -2.872 13.171 3.138 1.00 66.94 104 LEU A C 1
ATOM 805 O O . LEU A 1 104 ? -3.789 12.476 3.562 1.00 66.94 104 LEU A O 1
ATOM 809 N N . MET A 1 105 ? -1.982 12.729 2.243 1.00 70.75 105 MET A N 1
ATOM 810 C CA . MET A 1 105 ? -1.998 11.390 1.631 1.00 70.75 105 MET A CA 1
ATOM 811 C C . MET A 1 105 ? -3.213 11.095 0.727 1.00 70.75 105 MET A C 1
ATOM 813 O O . MET A 1 105 ? -3.458 9.931 0.412 1.00 70.75 105 MET A O 1
ATOM 817 N N . THR A 1 106 ? -3.952 12.122 0.289 1.00 62.19 106 THR A N 1
ATOM 818 C CA . THR A 1 106 ? -5.123 11.961 -0.604 1.00 62.19 106 THR A CA 1
ATOM 819 C C . THR A 1 106 ? -4.861 12.323 -2.054 1.00 62.19 106 THR A C 1
ATOM 821 O O . THR A 1 106 ? -5.620 11.922 -2.937 1.00 62.19 106 THR A O 1
ATOM 824 N N . GLU A 1 107 ? -3.773 13.041 -2.317 1.00 62.12 107 GLU A N 1
ATOM 825 C CA . GLU A 1 107 ? -3.342 13.328 -3.675 1.00 62.12 107 GLU A CA 1
ATOM 826 C C . GLU A 1 107 ? -2.896 12.035 -4.363 1.00 62.12 107 GLU A C 1
ATOM 828 O O . GLU A 1 107 ? -2.061 11.280 -3.861 1.00 62.12 107 GLU A O 1
ATOM 833 N N . TYR A 1 108 ? -3.455 11.786 -5.541 1.00 59.19 108 TYR A N 1
ATOM 834 C CA . TYR A 1 108 ? -3.028 10.722 -6.433 1.00 59.19 108 TYR A CA 1
ATOM 835 C C . TYR A 1 108 ? -2.692 11.337 -7.786 1.00 59.19 108 TYR A C 1
ATOM 837 O O . TYR A 1 108 ? -3.371 12.239 -8.274 1.00 59.19 108 TYR A O 1
ATOM 845 N N . THR A 1 109 ? -1.629 10.850 -8.415 1.00 56.72 109 THR A N 1
ATOM 846 C CA . T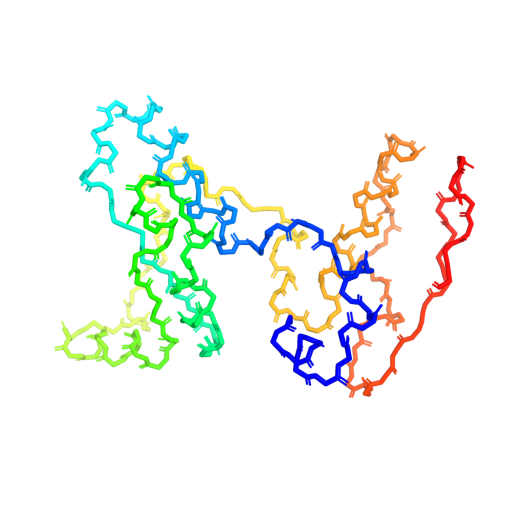HR A 1 109 ? -1.312 11.229 -9.793 1.00 56.72 109 THR A CA 1
ATOM 847 C C . THR A 1 109 ? -2.155 10.394 -10.760 1.00 56.72 109 THR A C 1
ATOM 849 O O . THR A 1 109 ? -2.616 9.302 -10.414 1.00 56.72 109 THR A O 1
ATOM 852 N N . GLY A 1 110 ? -2.319 10.851 -12.007 1.00 49.44 110 GLY A N 1
ATOM 853 C CA . GLY A 1 110 ? -2.988 10.058 -13.052 1.00 49.44 110 GLY A CA 1
ATOM 854 C C . GLY A 1 110 ? -2.358 8.670 -13.261 1.00 49.44 110 GLY A C 1
ATOM 855 O O . GLY A 1 110 ? -3.055 7.717 -13.598 1.00 49.44 110 GLY A O 1
ATOM 856 N N . ALA A 1 111 ? -1.061 8.523 -12.960 1.00 50.25 111 ALA A N 1
ATOM 857 C CA . ALA A 1 111 ? -0.364 7.239 -12.941 1.00 50.25 111 ALA A CA 1
ATOM 858 C C . ALA A 1 111 ? -0.825 6.327 -11.788 1.00 50.25 111 ALA A C 1
ATOM 860 O O . ALA A 1 111 ? -0.963 5.126 -11.987 1.00 50.25 111 ALA A O 1
ATOM 861 N N . GLY A 1 112 ? -1.124 6.876 -10.605 1.00 53.78 112 GLY A N 1
ATOM 862 C CA . GLY A 1 112 ? -1.694 6.134 -9.474 1.00 53.78 112 GLY A CA 1
ATOM 863 C C . GLY A 1 112 ? -3.113 5.618 -9.744 1.00 53.78 112 GLY A C 1
ATOM 864 O O . GLY A 1 112 ? -3.451 4.507 -9.337 1.00 53.78 112 GLY A O 1
ATOM 865 N N . ALA A 1 113 ? -3.917 6.374 -10.499 1.00 55.66 113 ALA A N 1
ATOM 866 C CA . ALA A 1 113 ? -5.289 5.995 -10.846 1.00 55.66 113 ALA A CA 1
ATOM 867 C C . ALA A 1 113 ? -5.368 4.731 -11.729 1.00 55.66 113 ALA A C 1
ATOM 869 O O . ALA A 1 113 ? -6.318 3.955 -11.618 1.00 55.66 113 ALA A O 1
ATOM 870 N N . ILE A 1 114 ? -4.357 4.477 -12.571 1.00 57.00 114 ILE A N 1
ATOM 871 C CA . ILE A 1 114 ? -4.340 3.326 -13.491 1.00 57.00 114 ILE A CA 1
ATOM 872 C C . ILE A 1 114 ? -3.754 2.039 -12.887 1.00 57.00 114 ILE A C 1
ATOM 874 O O . ILE A 1 114 ? -3.879 0.986 -13.513 1.00 57.00 114 ILE A O 1
ATOM 878 N N . PHE A 1 115 ? -3.194 2.060 -11.665 1.00 58.03 115 PHE A N 1
ATOM 879 C CA . PHE A 1 115 ? -2.595 0.872 -11.013 1.00 58.03 115 PHE A CA 1
ATOM 880 C C . PHE A 1 115 ? -3.548 -0.331 -10.920 1.00 58.03 115 PHE A C 1
ATOM 882 O O . PHE A 1 115 ? -3.097 -1.475 -10.914 1.00 58.03 115 PHE A O 1
ATOM 889 N N . GLY A 1 116 ? -4.861 -0.084 -10.841 1.00 51.84 116 GLY A N 1
ATOM 890 C CA . GLY A 1 116 ? -5.890 -1.125 -10.765 1.00 51.84 116 GLY A CA 1
ATOM 891 C C . GLY A 1 116 ? -6.194 -1.829 -12.092 1.00 51.84 116 GLY A C 1
ATOM 892 O O . GLY A 1 116 ? -6.926 -2.818 -12.097 1.00 51.84 116 GLY A O 1
ATOM 893 N N . THR A 1 117 ? -5.647 -1.345 -13.210 1.00 52.88 117 THR A N 1
ATOM 894 C CA . THR A 1 117 ? -5.868 -1.908 -14.549 1.00 52.88 117 THR A CA 1
ATOM 895 C C . THR A 1 117 ? -4.656 -2.702 -15.030 1.00 52.88 117 THR A C 1
ATOM 897 O O . THR A 1 117 ? -3.505 -2.387 -14.722 1.00 52.88 117 THR A O 1
ATOM 900 N N . SER A 1 118 ? -4.905 -3.765 -15.797 1.00 51.78 118 SER A N 1
ATOM 901 C CA . SER A 1 118 ? -3.849 -4.619 -16.346 1.00 51.78 118 SER A CA 1
ATOM 902 C C . SER A 1 118 ? -2.968 -3.836 -17.330 1.00 51.78 118 SER A C 1
ATOM 904 O O . SER A 1 118 ? -3.409 -3.536 -18.437 1.00 51.78 118 SER A O 1
ATOM 906 N N . GLY A 1 119 ? -1.726 -3.539 -16.933 1.00 57.12 119 GLY A N 1
ATOM 907 C CA . GLY A 1 119 ? -0.770 -2.708 -17.686 1.00 57.12 119 GLY A CA 1
ATOM 908 C C . GLY A 1 119 ? -0.455 -1.356 -17.029 1.00 57.12 119 GLY A C 1
ATOM 909 O O . GLY A 1 119 ? 0.587 -0.773 -17.315 1.00 57.12 119 GLY A O 1
ATOM 910 N N . GLY A 1 120 ? -1.275 -0.894 -16.077 1.00 63.16 120 GLY A N 1
ATOM 911 C CA . GLY A 1 120 ? -1.114 0.432 -15.469 1.00 63.16 120 GLY A CA 1
ATOM 912 C C . GLY A 1 120 ? 0.112 0.586 -14.562 1.00 63.16 120 GLY A C 1
ATOM 913 O O . GLY A 1 120 ? 0.708 1.656 -14.522 1.00 63.16 120 GLY A O 1
ATOM 914 N N . VAL A 1 121 ? 0.544 -0.486 -13.885 1.00 70.56 121 VAL A N 1
ATOM 915 C CA . VAL A 1 121 ? 1.780 -0.476 -13.071 1.00 70.56 121 VAL A CA 1
ATOM 916 C C . VAL A 1 121 ? 3.018 -0.267 -13.949 1.00 70.56 121 VAL A C 1
ATOM 918 O O . VAL A 1 121 ? 3.892 0.526 -13.608 1.00 70.56 121 VAL A O 1
ATOM 921 N N . MET A 1 122 ? 3.075 -0.963 -15.089 1.00 72.50 122 MET A N 1
ATOM 922 C CA . MET A 1 122 ? 4.171 -0.839 -16.051 1.00 72.50 122 MET A CA 1
ATOM 923 C C . MET A 1 122 ? 4.171 0.559 -16.679 1.00 72.50 122 MET A C 1
ATOM 925 O O . MET A 1 122 ? 5.205 1.218 -16.717 1.00 72.50 122 MET A O 1
ATOM 929 N N . GLU A 1 123 ? 2.995 1.055 -17.077 1.00 69.94 123 GLU A N 1
ATOM 930 C CA . GLU A 1 123 ? 2.841 2.408 -17.618 1.00 69.94 123 GLU A CA 1
ATOM 931 C C . GLU A 1 123 ? 3.321 3.485 -16.628 1.00 69.94 123 GLU A C 1
ATOM 933 O O . GLU A 1 123 ? 4.056 4.396 -17.013 1.00 69.94 123 GLU A O 1
ATOM 938 N N . ALA A 1 124 ? 2.971 3.363 -15.343 1.00 70.25 124 ALA A N 1
ATOM 939 C CA . ALA A 1 124 ? 3.438 4.282 -14.308 1.00 70.25 124 ALA A CA 1
ATOM 940 C C . ALA A 1 124 ? 4.969 4.254 -14.155 1.00 70.25 124 ALA A C 1
ATOM 942 O O . ALA A 1 124 ? 5.599 5.311 -14.117 1.00 70.25 124 ALA A O 1
ATOM 943 N N . ALA A 1 125 ? 5.573 3.060 -14.124 1.00 75.75 125 ALA A N 1
ATOM 944 C CA . ALA A 1 125 ? 7.021 2.900 -14.000 1.00 75.75 125 ALA A CA 1
ATOM 945 C C . ALA A 1 125 ? 7.786 3.518 -15.184 1.00 75.75 125 ALA A C 1
ATOM 947 O O . ALA A 1 125 ? 8.754 4.250 -14.972 1.00 75.75 125 ALA A O 1
ATOM 948 N N . ILE A 1 126 ? 7.323 3.287 -16.418 1.00 76.00 126 ILE A N 1
ATOM 949 C CA . ILE A 1 126 ? 7.929 3.852 -17.634 1.00 76.00 126 ILE A CA 1
ATOM 950 C C . ILE A 1 126 ? 7.877 5.381 -17.610 1.00 76.00 126 ILE A C 1
ATOM 952 O O . ILE A 1 126 ? 8.882 6.031 -17.893 1.00 76.00 126 ILE A O 1
ATOM 956 N N . ARG A 1 127 ? 6.731 5.972 -17.242 1.00 75.81 127 ARG A N 1
ATOM 957 C CA . ARG A 1 127 ? 6.579 7.435 -17.166 1.00 75.81 127 ARG A CA 1
ATOM 958 C C . ARG A 1 127 ? 7.544 8.050 -16.156 1.00 75.81 127 ARG A C 1
ATOM 960 O O . ARG A 1 127 ? 8.185 9.054 -16.461 1.00 75.81 127 ARG A O 1
ATOM 967 N N . THR A 1 128 ? 7.681 7.438 -14.978 1.00 77.38 128 THR A N 1
ATOM 968 C CA . THR A 1 128 ? 8.639 7.893 -13.964 1.00 77.38 128 THR A CA 1
ATOM 969 C C . THR A 1 128 ? 10.076 7.785 -14.467 1.00 77.38 128 THR A C 1
ATOM 971 O O . THR A 1 128 ? 10.831 8.746 -14.339 1.00 77.38 128 THR A O 1
ATOM 974 N N . LEU A 1 129 ? 10.453 6.660 -15.082 1.00 79.94 129 LEU A N 1
ATOM 975 C CA . LEU A 1 129 ? 11.795 6.478 -15.634 1.00 79.94 129 LEU A CA 1
ATOM 976 C C . LEU A 1 129 ? 12.110 7.509 -16.725 1.00 79.94 129 LEU A C 1
ATOM 978 O O . LEU A 1 129 ? 13.185 8.103 -16.710 1.00 79.94 129 LEU A O 1
ATOM 982 N N . TYR A 1 130 ? 11.168 7.757 -17.635 1.00 78.62 130 TYR A N 1
ATOM 983 C CA . TYR A 1 130 ? 11.333 8.733 -18.708 1.00 78.62 130 TYR A CA 1
ATOM 984 C C . TYR A 1 130 ? 11.543 10.149 -18.164 1.00 78.62 130 TYR A C 1
ATOM 986 O O . TYR A 1 130 ? 12.450 10.848 -18.618 1.00 78.62 130 TYR A O 1
ATOM 994 N N . PHE A 1 131 ? 10.759 10.551 -17.158 1.00 81.44 131 PHE A N 1
ATOM 995 C CA . PHE A 1 131 ? 10.918 11.846 -16.497 1.00 81.44 131 PHE A CA 1
ATOM 996 C C . PHE A 1 131 ? 12.281 11.975 -15.810 1.00 81.44 131 PHE A C 1
ATOM 998 O O . PHE A 1 131 ? 12.964 12.979 -15.994 1.00 81.44 131 PHE A O 1
ATOM 1005 N N . VAL A 1 132 ? 12.713 10.948 -15.070 1.00 82.25 132 VAL A N 1
ATOM 1006 C CA . VAL A 1 132 ? 14.023 10.938 -14.397 1.00 82.25 132 VAL A CA 1
ATOM 1007 C C . VAL A 1 132 ? 15.174 11.009 -15.405 1.00 82.25 132 VAL A C 1
ATOM 1009 O O . VAL A 1 132 ? 16.152 11.710 -15.160 1.00 82.25 132 VAL A O 1
ATOM 1012 N N . ALA A 1 133 ? 15.062 10.320 -16.543 1.00 82.00 133 ALA A N 1
ATOM 1013 C CA . ALA A 1 133 ? 16.108 10.281 -17.562 1.00 82.00 133 ALA A CA 1
ATOM 1014 C C . ALA A 1 133 ? 16.190 11.563 -18.412 1.00 82.00 133 ALA A C 1
ATOM 1016 O O . ALA A 1 133 ? 17.281 11.936 -18.838 1.00 82.00 133 ALA A O 1
ATOM 1017 N N . ASN A 1 134 ? 15.060 12.232 -18.667 1.00 80.94 134 ASN A N 1
ATOM 1018 C CA . ASN A 1 134 ? 14.978 13.320 -19.650 1.00 80.94 134 ASN A CA 1
ATOM 1019 C C . ASN A 1 134 ? 14.615 14.691 -19.059 1.00 80.94 134 ASN A C 1
ATOM 1021 O O . ASN A 1 134 ? 14.648 15.686 -19.779 1.00 80.94 134 ASN A O 1
ATOM 1025 N N . GLY A 1 135 ? 14.218 14.760 -17.785 1.00 81.25 135 GLY A N 1
ATOM 1026 C CA . GLY A 1 135 ? 13.774 15.996 -17.130 1.00 81.25 135 GLY A CA 1
ATOM 1027 C C . GLY A 1 135 ? 12.455 16.566 -17.667 1.00 81.25 135 GLY A C 1
ATOM 1028 O O . GLY A 1 135 ? 12.121 17.711 -17.371 1.00 81.25 135 GLY A O 1
ATOM 1029 N N . ARG A 1 136 ? 11.711 15.795 -18.469 1.00 80.56 136 ARG A N 1
ATOM 1030 C CA . ARG A 1 136 ? 10.422 16.181 -19.058 1.00 80.56 136 ARG A CA 1
ATOM 1031 C C . ARG A 1 136 ? 9.452 15.008 -19.068 1.00 80.56 136 ARG A C 1
ATOM 1033 O O . ARG A 1 136 ? 9.874 13.853 -19.098 1.00 80.56 136 ARG A O 1
ATOM 1040 N N . GLU A 1 137 ? 8.158 15.303 -19.065 1.00 78.38 137 GLU A N 1
ATOM 1041 C CA . GLU A 1 137 ? 7.127 14.269 -19.153 1.00 78.38 137 GLU A CA 1
ATOM 1042 C C . GLU A 1 137 ? 7.075 13.641 -20.554 1.00 78.38 137 GLU A C 1
ATOM 1044 O O . GLU A 1 137 ? 7.407 14.272 -21.561 1.00 78.38 137 GLU A O 1
ATOM 1049 N N . LEU A 1 138 ? 6.676 12.368 -20.611 1.00 73.25 138 LEU A N 1
ATOM 1050 C CA . LEU A 1 138 ? 6.432 11.662 -21.865 1.00 73.25 138 LEU A CA 1
ATOM 1051 C C . LEU A 1 138 ? 5.118 12.173 -22.480 1.00 73.25 138 LEU A C 1
ATOM 1053 O O . LEU A 1 138 ? 4.051 12.000 -21.889 1.00 73.25 138 LEU A O 1
ATOM 1057 N N . GLU A 1 139 ? 5.195 12.798 -23.655 1.00 64.75 139 GLU A N 1
ATOM 1058 C CA . GLU A 1 139 ? 4.019 13.252 -24.404 1.00 64.75 139 GLU A CA 1
ATOM 1059 C C . GLU A 1 139 ? 3.328 12.067 -25.100 1.00 64.75 139 GLU A C 1
ATOM 1061 O O . GLU A 1 139 ? 3.971 11.277 -25.789 1.00 64.75 139 GLU A O 1
ATOM 1066 N N . GLY A 1 140 ? 2.005 11.954 -24.933 1.00 59.19 140 GLY A N 1
ATOM 1067 C CA . GLY A 1 140 ? 1.195 10.848 -25.459 1.00 59.19 140 GLY A CA 1
ATOM 1068 C C . GLY A 1 140 ? 0.698 9.914 -24.352 1.00 59.19 140 GLY A C 1
ATOM 1069 O O . GLY A 1 140 ? 1.464 9.381 -23.557 1.00 59.19 140 GLY A O 1
ATOM 1070 N N . ILE A 1 141 ? -0.625 9.744 -24.263 1.00 48.47 141 ILE A N 1
ATOM 1071 C CA . ILE A 1 141 ? -1.293 9.120 -23.106 1.00 48.47 141 ILE A CA 1
ATOM 1072 C C . ILE A 1 141 ? -1.350 7.588 -23.160 1.00 48.47 141 ILE A C 1
ATOM 1074 O O . ILE A 1 141 ? -1.773 6.973 -22.185 1.00 48.47 141 ILE A O 1
ATOM 1078 N N . GLU A 1 142 ? -0.877 6.930 -24.214 1.00 52.91 142 GLU A N 1
ATOM 1079 C CA . GLU A 1 142 ? -1.004 5.477 -24.300 1.00 52.91 142 GLU A CA 1
ATOM 1080 C C . GLU A 1 142 ? 0.280 4.821 -24.783 1.00 52.91 142 GLU A C 1
ATOM 1082 O O . GLU A 1 142 ? 0.624 4.870 -25.961 1.00 52.91 142 GLU A O 1
ATOM 1087 N N . VAL A 1 143 ? 0.923 4.068 -23.889 1.00 53.75 143 VAL A N 1
ATOM 1088 C CA . VAL A 1 143 ? 1.676 2.887 -24.316 1.00 53.75 143 VAL A CA 1
ATOM 1089 C C . VAL A 1 143 ? 0.622 1.874 -24.780 1.00 53.75 143 VAL A C 1
ATOM 1091 O O . VAL A 1 143 ? 0.262 0.947 -24.059 1.00 53.75 143 VAL A O 1
ATOM 1094 N N . ALA A 1 144 ? 0.031 2.099 -25.958 1.00 53.59 144 ALA A N 1
ATOM 1095 C CA . ALA A 1 144 ? -1.073 1.292 -26.482 1.00 53.59 144 ALA A CA 1
ATOM 1096 C C . ALA A 1 144 ? -0.706 -0.205 -26.530 1.00 53.59 144 ALA A C 1
ATOM 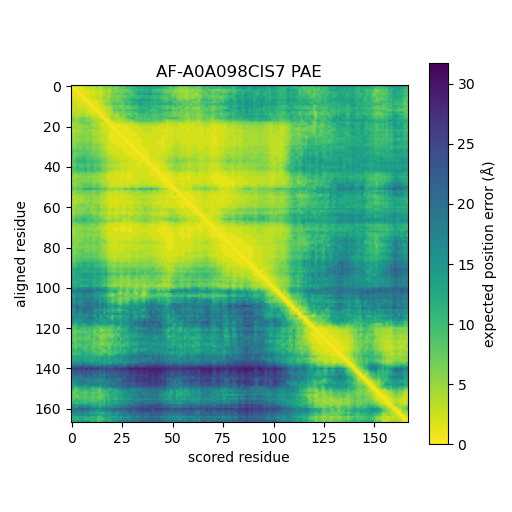1098 O O . ALA A 1 144 ? -1.564 -1.063 -26.347 1.00 53.59 144 ALA A O 1
ATOM 1099 N N . ALA A 1 145 ? 0.590 -0.508 -26.658 1.00 53.25 145 ALA A N 1
ATOM 1100 C CA . ALA A 1 145 ? 1.154 -1.853 -26.631 1.00 53.25 145 ALA A CA 1
ATOM 1101 C C . ALA A 1 145 ? 0.932 -2.626 -25.310 1.00 53.25 145 ALA A C 1
ATOM 1103 O O . ALA A 1 145 ? 0.869 -3.853 -25.331 1.00 53.25 145 ALA A O 1
ATOM 1104 N N . VAL A 1 146 ? 0.757 -1.951 -24.163 1.00 53.78 146 VAL A N 1
ATOM 1105 C CA . VAL A 1 146 ? 0.476 -2.621 -22.872 1.00 53.78 146 VAL A CA 1
ATOM 1106 C C . VAL A 1 146 ? -1.000 -2.578 -22.473 1.00 53.78 146 VAL A C 1
ATOM 1108 O O . VAL A 1 146 ? -1.350 -3.092 -21.411 1.00 53.78 146 VAL A O 1
ATOM 1111 N N . ARG A 1 147 ? -1.891 -2.015 -23.301 1.00 52.19 147 ARG A N 1
ATOM 1112 C CA . ARG A 1 147 ? -3.350 -1.989 -23.077 1.00 52.19 147 ARG A CA 1
ATOM 1113 C C . ARG A 1 147 ? -4.034 -3.076 -23.924 1.00 52.19 147 ARG A C 1
ATOM 1115 O O . ARG A 1 147 ? -3.586 -3.391 -25.017 1.00 52.19 147 ARG A O 1
ATOM 1122 N N . GLY A 1 148 ? -5.096 -3.701 -23.406 1.00 60.03 148 GLY A N 1
ATOM 1123 C CA . GLY A 1 148 ? -5.842 -4.772 -24.098 1.00 60.03 148 GLY A CA 1
ATOM 1124 C C . GLY A 1 148 ? -5.960 -6.086 -23.311 1.00 60.03 148 GLY A C 1
ATOM 1125 O O . GLY A 1 148 ? -5.423 -6.210 -22.214 1.00 60.03 148 GLY A O 1
ATOM 1126 N N . PHE A 1 149 ? -6.683 -7.065 -23.870 1.00 58.81 149 PHE A N 1
ATOM 1127 C CA . PHE A 1 149 ? -7.053 -8.333 -23.206 1.00 58.81 149 PHE A CA 1
ATOM 1128 C C . PHE A 1 149 ? -6.142 -9.532 -23.542 1.00 58.81 149 PHE A C 1
ATOM 1130 O O . PHE A 1 149 ? -6.469 -10.665 -23.197 1.00 58.81 149 PHE A O 1
ATOM 1137 N N . ALA A 1 150 ? -5.019 -9.314 -24.233 1.00 65.44 150 ALA A N 1
ATOM 1138 C CA . ALA A 1 150 ? -4.078 -10.386 -24.560 1.00 65.44 150 ALA A CA 1
ATOM 1139 C C . ALA A 1 150 ? -3.362 -10.922 -23.302 1.00 65.44 150 ALA A C 1
ATOM 1141 O O . ALA A 1 150 ? -3.013 -10.154 -22.404 1.00 65.44 150 ALA A O 1
ATOM 1142 N N . ASN A 1 151 ? -3.121 -12.239 -23.253 1.00 65.00 151 ASN A N 1
ATOM 1143 C CA . ASN A 1 151 ? -2.515 -12.921 -22.097 1.00 65.00 151 ASN A CA 1
ATOM 1144 C C . ASN A 1 151 ? -1.037 -12.552 -21.870 1.00 65.00 151 ASN A C 1
ATOM 1146 O O . ASN A 1 151 ? -0.579 -12.546 -20.731 1.00 65.00 151 ASN A O 1
ATOM 1150 N N . VAL A 1 152 ? -0.303 -12.239 -22.940 1.00 72.00 152 VAL A N 1
ATOM 1151 C CA . VAL A 1 152 ? 1.087 -11.758 -22.912 1.00 72.00 152 VAL A CA 1
ATOM 1152 C C . VAL A 1 152 ? 1.164 -10.528 -23.809 1.00 72.00 152 VAL A C 1
ATOM 1154 O O . VAL A 1 152 ? 0.530 -10.496 -24.865 1.00 72.00 152 VAL A O 1
ATOM 1157 N N . ARG A 1 153 ? 1.884 -9.501 -23.356 1.00 69.19 153 ARG A N 1
ATOM 1158 C CA . ARG A 1 153 ? 2.062 -8.224 -24.056 1.00 69.19 153 ARG A CA 1
ATOM 1159 C C . ARG A 1 153 ? 3.517 -7.795 -23.917 1.00 69.19 153 ARG A C 1
ATOM 1161 O O . ARG A 1 153 ? 4.072 -7.907 -22.827 1.00 69.19 153 ARG A O 1
ATOM 1168 N N . GLU A 1 154 ? 4.081 -7.286 -25.001 1.00 70.81 154 GLU A N 1
ATOM 1169 C CA . GLU A 1 154 ? 5.457 -6.795 -25.097 1.00 70.81 154 GLU A CA 1
ATOM 1170 C C . GLU A 1 154 ? 5.428 -5.401 -25.730 1.00 70.81 154 GLU A C 1
ATOM 1172 O O . GLU A 1 154 ? 4.555 -5.108 -26.553 1.00 70.81 154 GLU A O 1
ATOM 1177 N N . ALA A 1 155 ? 6.340 -4.521 -25.322 1.00 71.00 155 ALA A N 1
ATOM 1178 C CA . ALA A 1 155 ? 6.401 -3.155 -25.821 1.00 71.00 155 ALA A CA 1
ATOM 1179 C C . ALA A 1 155 ? 7.847 -2.665 -25.815 1.00 71.00 155 ALA A C 1
ATOM 1181 O O . ALA A 1 155 ? 8.472 -2.611 -24.765 1.00 71.00 155 ALA A O 1
ATOM 1182 N N . THR A 1 156 ? 8.346 -2.236 -26.972 1.00 71.38 156 THR A N 1
ATOM 1183 C CA . THR A 1 156 ? 9.645 -1.564 -27.060 1.00 71.38 156 THR A CA 1
ATOM 1184 C C . THR A 1 156 ? 9.450 -0.056 -26.951 1.00 71.38 156 THR A C 1
ATOM 1186 O O . THR A 1 156 ? 8.632 0.519 -27.671 1.00 71.38 156 THR A O 1
ATOM 1189 N N . ILE A 1 157 ? 10.178 0.580 -26.036 1.00 73.38 157 ILE A N 1
ATOM 1190 C CA . ILE A 1 157 ? 10.032 1.998 -25.704 1.00 73.38 157 ILE A CA 1
ATOM 1191 C C . ILE A 1 157 ? 11.392 2.672 -25.785 1.00 73.38 157 ILE A C 1
ATOM 1193 O O . ILE A 1 157 ? 12.332 2.309 -25.077 1.00 73.38 157 ILE A O 1
ATOM 1197 N N . GLU A 1 158 ? 11.484 3.694 -26.629 1.00 75.94 158 GLU A N 1
ATOM 1198 C CA . GLU A 1 158 ? 12.660 4.549 -26.704 1.00 75.94 158 GLU A CA 1
ATOM 1199 C C . GLU A 1 158 ? 12.603 5.574 -25.566 1.00 75.94 158 GLU A C 1
ATOM 1201 O O . GLU A 1 158 ? 11.806 6.512 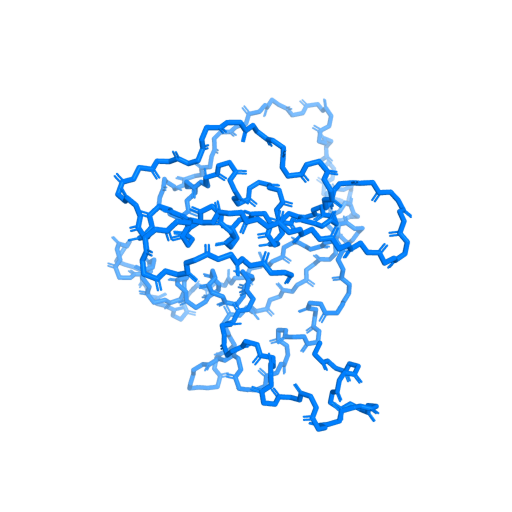-25.579 1.00 75.94 158 GLU A O 1
ATOM 1206 N N . VAL A 1 159 ? 13.420 5.361 -24.535 1.00 74.94 159 VAL A N 1
ATOM 1207 C CA . VAL A 1 159 ? 13.484 6.254 -23.371 1.00 74.94 159 VAL A CA 1
ATOM 1208 C C . VAL A 1 159 ? 14.465 7.400 -23.617 1.00 74.94 159 VAL A C 1
ATOM 1210 O O . VAL A 1 159 ? 14.303 8.474 -23.043 1.00 74.94 159 VAL A O 1
ATOM 1213 N N . GLY A 1 160 ? 15.459 7.204 -24.487 1.00 69.12 160 GLY A N 1
ATOM 1214 C CA . GLY A 1 160 ? 16.510 8.191 -24.736 1.00 69.12 160 GLY A CA 1
ATOM 1215 C C . GLY A 1 160 ? 17.436 8.387 -23.525 1.00 69.12 160 GLY A C 1
ATOM 1216 O O . GLY A 1 160 ? 17.411 7.620 -22.557 1.00 69.12 160 GLY A O 1
ATOM 1217 N N . GLY A 1 161 ? 18.308 9.396 -23.584 1.00 67.62 161 GLY A N 1
ATOM 1218 C CA . GLY A 1 161 ? 19.269 9.690 -22.511 1.00 67.62 161 GLY A CA 1
ATOM 1219 C C . GLY A 1 161 ? 20.296 8.570 -22.277 1.00 67.62 161 GLY A C 1
ATOM 1220 O O . GLY A 1 161 ? 20.716 7.895 -23.213 1.00 67.62 161 GLY A O 1
ATOM 1221 N N . SER A 1 162 ? 20.711 8.361 -21.022 1.00 72.62 162 SER A N 1
ATOM 1222 C CA . SER A 1 162 ? 21.636 7.281 -20.623 1.00 72.62 162 SER A CA 1
ATOM 1223 C C . SER A 1 162 ? 20.984 5.892 -20.537 1.00 72.62 162 SER A C 1
ATOM 1225 O O . SER A 1 162 ? 21.681 4.911 -20.290 1.00 72.62 162 SER A O 1
ATOM 1227 N N . VAL A 1 163 ? 19.662 5.806 -20.723 1.00 75.50 163 VAL A N 1
ATOM 1228 C CA . VAL A 1 163 ? 18.875 4.568 -20.591 1.00 75.50 163 VAL A CA 1
ATOM 1229 C C . VAL A 1 163 ? 18.747 3.838 -21.932 1.00 75.50 163 VAL A C 1
ATOM 1231 O O . VAL A 1 163 ? 18.797 2.613 -21.970 1.00 75.50 163 VAL A O 1
ATOM 1234 N N . GLY A 1 164 ? 18.624 4.574 -23.041 1.00 77.69 164 GLY A N 1
ATOM 1235 C CA . GLY A 1 164 ? 18.507 3.989 -24.378 1.00 77.69 164 GLY A CA 1
ATOM 1236 C C . GLY A 1 164 ? 17.105 3.441 -24.672 1.00 77.69 164 GLY A C 1
ATOM 1237 O O . GLY A 1 164 ? 16.113 4.151 -24.506 1.00 77.69 164 GLY A O 1
ATOM 1238 N N . THR A 1 165 ? 17.026 2.199 -25.160 1.00 77.56 165 THR A N 1
ATOM 1239 C CA . THR A 1 165 ? 15.768 1.526 -25.535 1.00 77.56 165 THR A CA 1
ATOM 1240 C C . THR A 1 165 ? 15.440 0.419 -24.537 1.00 77.56 165 THR A C 1
ATOM 1242 O O . THR A 1 165 ? 16.290 -0.420 -24.247 1.00 77.56 165 THR A O 1
ATOM 1245 N N . LEU A 1 166 ? 14.208 0.410 -24.029 1.00 72.50 166 LEU A N 1
ATOM 1246 C CA . LEU A 1 166 ? 13.656 -0.689 -23.239 1.00 72.50 166 LEU A CA 1
ATOM 1247 C C . LEU A 1 166 ? 12.881 -1.641 -24.146 1.00 72.50 166 LEU A C 1
ATOM 1249 O O . LEU A 1 166 ? 12.128 -1.180 -25.003 1.00 72.50 166 LEU A O 1
ATOM 1253 N N . HIS A 1 167 ? 13.055 -2.942 -23.932 1.00 67.94 167 HIS A N 1
ATOM 1254 C CA . HIS A 1 167 ? 12.342 -4.013 -24.628 1.00 67.94 167 HIS A CA 1
ATOM 1255 C C . HIS A 1 167 ? 11.361 -4.713 -23.691 1.00 67.94 167 HIS A C 1
ATOM 1257 O O . HIS A 1 167 ? 11.708 -4.860 -22.494 1.00 67.94 167 HIS A O 1
#